Protein AF-A0A0F4I743-F1 (afdb_monomer_lite)

InterPro domains:
  IPR001227 Acyl transferase domain superfamily [G3DSA:3.40.366.10] (1-78)
  IPR014043 Acyl transferase domain [PF00698] (4-76)
  IPR016035 Acyl transferase/acyl hydrolase/lysophospholipase [SSF52151] (12-78)
  IPR050091 Polyketide and Nonribosomal Peptide Biosynthesis Enzymes [PTHR43775] (2-78)

Structure (mmCIF, N/CA/C/O backbone):
data_AF-A0A0F4I743-F1
#
_entry.id   AF-A0A0F4I743-F1
#
loop_
_atom_site.group_PDB
_atom_site.id
_atom_site.type_symbol
_atom_site.label_atom_id
_atom_site.label_alt_id
_atom_site.label_comp_id
_atom_site.label_asym_id
_atom_site.label_entity_id
_atom_site.label_seq_id
_atom_site.pdbx_PDB_ins_code
_atom_site.Cartn_x
_atom_site.Cartn_y
_atom_site.Cartn_z
_atom_site.occupancy
_atom_site.B_iso_or_equiv
_atom_site.auth_seq_id
_atom_site.auth_comp_id
_atom_site.auth_asym_id
_atom_site.auth_atom_id
_atom_site.pdbx_PDB_model_num
ATOM 1 N N . GLY A 1 1 ? 4.306 11.159 2.812 1.00 91.19 1 GLY A N 1
ATOM 2 C CA . GLY A 1 1 ? 2.856 11.105 3.102 1.00 91.19 1 GLY A CA 1
ATOM 3 C C . GLY A 1 1 ? 2.437 9.666 3.342 1.00 91.19 1 GLY A C 1
ATOM 4 O O . GLY A 1 1 ? 3.271 8.786 3.148 1.00 91.19 1 GLY A O 1
ATOM 5 N N . ALA A 1 2 ? 1.193 9.431 3.764 1.00 96.62 2 ALA A N 1
ATOM 6 C CA . ALA A 1 2 ? 0.604 8.096 3.912 1.00 96.62 2 ALA A CA 1
ATOM 7 C C . ALA A 1 2 ? -0.508 7.883 2.871 1.00 96.62 2 ALA A C 1
ATOM 9 O O . ALA A 1 2 ? -1.172 8.840 2.476 1.00 96.62 2 ALA A O 1
ATOM 10 N N . ALA A 1 3 ? -0.695 6.639 2.443 1.00 98.12 3 ALA A N 1
ATOM 11 C CA . ALA A 1 3 ? -1.701 6.191 1.488 1.00 98.12 3 ALA A CA 1
ATOM 12 C C . ALA A 1 3 ? -2.377 4.906 1.994 1.00 98.12 3 ALA A C 1
ATOM 14 O O . ALA A 1 3 ? -1.829 4.195 2.843 1.00 98.12 3 ALA A O 1
ATOM 15 N N . ILE A 1 4 ? -3.559 4.598 1.456 1.00 98.00 4 ILE A N 1
ATOM 16 C CA . ILE A 1 4 ? -4.183 3.282 1.625 1.00 98.00 4 ILE A CA 1
ATOM 17 C C . ILE A 1 4 ? -3.509 2.331 0.638 1.00 98.00 4 ILE A C 1
ATOM 19 O O . ILE A 1 4 ? -3.598 2.528 -0.570 1.00 98.00 4 ILE A O 1
ATOM 23 N N . ALA A 1 5 ? -2.842 1.308 1.162 1.00 98.38 5 ALA A N 1
ATOM 24 C CA . ALA A 1 5 ? -2.198 0.277 0.359 1.00 98.38 5 ALA A CA 1
ATOM 25 C C . ALA A 1 5 ? -3.166 -0.830 -0.059 1.00 98.38 5 ALA A C 1
ATOM 27 O O . ALA A 1 5 ? -3.032 -1.388 -1.142 1.00 98.38 5 ALA A O 1
ATOM 28 N N . ALA A 1 6 ? -4.112 -1.170 0.818 1.00 98.44 6 ALA A N 1
ATOM 29 C CA . ALA A 1 6 ? -5.099 -2.210 0.567 1.00 98.44 6 ALA A CA 1
ATOM 30 C C . ALA A 1 6 ? -6.351 -1.999 1.419 1.00 98.44 6 ALA A C 1
ATOM 32 O O . ALA A 1 6 ? -6.259 -1.591 2.581 1.00 98.44 6 ALA A O 1
ATOM 33 N N . VAL A 1 7 ? -7.500 -2.363 0.852 1.00 97.94 7 VAL A N 1
ATOM 34 C CA . VAL A 1 7 ? -8.771 -2.554 1.556 1.00 97.94 7 VAL A CA 1
ATOM 35 C C . VAL A 1 7 ? -9.065 -4.053 1.523 1.00 97.94 7 VAL A C 1
ATOM 37 O O . VAL A 1 7 ? -9.532 -4.580 0.522 1.00 97.94 7 VAL A O 1
ATOM 40 N N . ASN A 1 8 ? -8.745 -4.756 2.609 1.00 97.56 8 ASN A N 1
ATOM 41 C CA . ASN A 1 8 ? -8.926 -6.210 2.715 1.00 97.56 8 ASN A CA 1
ATOM 42 C C . ASN A 1 8 ? -10.333 -6.592 3.202 1.00 97.56 8 ASN A C 1
ATOM 44 O O . ASN A 1 8 ? -10.699 -7.765 3.198 1.00 97.56 8 ASN A O 1
ATOM 48 N N . GLY A 1 9 ? -11.106 -5.612 3.663 1.00 96.94 9 GLY A N 1
ATOM 49 C CA . GLY A 1 9 ? -12.471 -5.780 4.133 1.00 96.94 9 GLY A CA 1
ATOM 50 C C . GLY A 1 9 ? -13.022 -4.480 4.721 1.00 96.94 9 GLY A C 1
ATOM 51 O O . GLY A 1 9 ? -12.280 -3.502 4.847 1.00 96.94 9 GLY A O 1
ATOM 52 N N . PRO A 1 10 ? -14.302 -4.467 5.126 1.00 96.56 10 PRO A N 1
ATOM 53 C CA . PRO A 1 10 ? -14.972 -3.266 5.635 1.00 96.56 10 PRO A CA 1
ATOM 54 C C . PRO A 1 10 ? -14.321 -2.691 6.903 1.00 96.56 10 PRO A C 1
ATOM 56 O O . PRO A 1 10 ? -14.386 -1.489 7.131 1.00 96.56 10 PRO A O 1
ATOM 59 N N . GLU A 1 11 ? -13.655 -3.533 7.698 1.00 95.88 11 GLU A N 1
ATOM 60 C CA . GLU A 1 11 ? -12.971 -3.147 8.943 1.00 95.88 11 GLU A CA 1
ATOM 61 C C . GLU A 1 11 ? -11.461 -3.459 8.910 1.00 95.88 11 GLU A C 1
ATOM 63 O O . GLU A 1 11 ? -10.791 -3.468 9.943 1.00 95.88 11 GLU A O 1
ATOM 68 N N . ALA A 1 12 ? -10.904 -3.749 7.728 1.00 97.19 12 ALA A N 1
ATOM 69 C CA . ALA A 1 12 ? -9.520 -4.193 7.575 1.00 97.19 12 ALA A CA 1
ATOM 70 C C . ALA A 1 12 ? -8.823 -3.466 6.418 1.00 97.19 12 ALA A C 1
ATOM 72 O O . ALA A 1 12 ? -8.967 -3.827 5.251 1.00 97.19 12 ALA A O 1
ATOM 73 N N . VAL A 1 13 ? -8.014 -2.464 6.759 1.00 98.00 13 VAL A N 1
ATOM 74 C CA . VAL A 1 13 ? -7.251 -1.626 5.820 1.00 98.00 13 VAL A CA 1
ATOM 75 C C . VAL A 1 13 ? -5.767 -1.617 6.168 1.00 98.00 13 VAL A C 1
ATOM 77 O O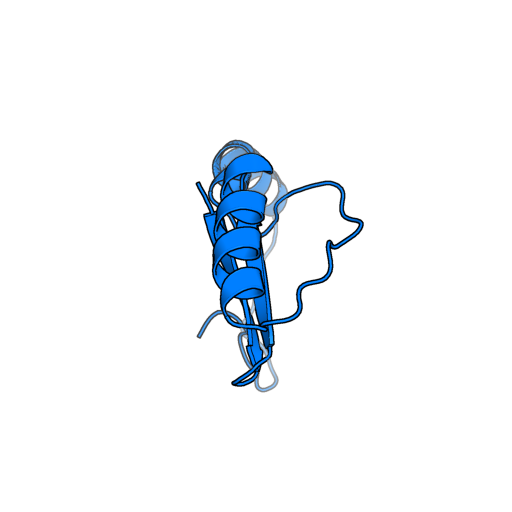 . VAL A 1 13 ? -5.387 -1.721 7.335 1.00 98.00 13 VAL A O 1
ATOM 80 N N . VAL A 1 14 ? -4.922 -1.476 5.147 1.00 98.44 14 VAL A N 1
ATOM 81 C CA . VAL A 1 14 ? -3.467 -1.339 5.293 1.00 98.44 14 VAL A CA 1
ATOM 82 C C . VAL A 1 14 ? -3.058 0.071 4.888 1.00 98.44 14 VAL A C 1
ATOM 84 O O . VAL A 1 14 ? -3.405 0.533 3.803 1.00 98.44 14 VAL A O 1
ATOM 87 N N . LEU A 1 15 ? -2.291 0.737 5.749 1.00 98.44 15 LEU A N 1
ATOM 88 C CA . LEU A 1 15 ? -1.669 2.030 5.465 1.00 98.44 15 LEU A CA 1
ATOM 89 C C . LEU A 1 15 ? -0.206 1.839 5.069 1.00 98.44 15 LEU A C 1
ATOM 91 O O . LEU A 1 15 ? 0.480 0.971 5.610 1.00 98.44 15 LEU A O 1
ATOM 95 N N . SER A 1 16 ? 0.275 2.674 4.154 1.00 98.69 16 SER A N 1
ATOM 96 C CA . SER A 1 16 ? 1.651 2.629 3.661 1.00 98.69 16 SER A CA 1
ATOM 97 C C . SER A 1 16 ? 2.160 4.024 3.323 1.00 98.69 16 SER A C 1
ATOM 99 O O . SER A 1 16 ? 1.408 4.880 2.864 1.00 98.69 16 SER A O 1
ATOM 101 N N . GLY A 1 17 ? 3.439 4.280 3.570 1.00 98.50 17 GLY A N 1
ATOM 102 C CA . GLY A 1 17 ? 4.061 5.575 3.330 1.00 98.50 17 GLY A CA 1
ATOM 103 C C . GLY A 1 17 ? 5.319 5.764 4.163 1.00 98.50 17 GLY A C 1
ATOM 104 O O . GLY A 1 17 ? 5.939 4.794 4.599 1.00 98.50 17 GLY A O 1
ATOM 105 N N . THR A 1 18 ? 5.694 7.021 4.400 1.00 98.19 18 THR A N 1
ATOM 106 C CA . THR A 1 18 ? 6.803 7.317 5.317 1.00 98.19 18 THR A CA 1
ATOM 107 C C . THR A 1 18 ? 6.428 6.897 6.735 1.00 98.19 18 THR A C 1
ATOM 109 O O . THR A 1 18 ? 5.254 6.963 7.116 1.00 98.19 18 THR A O 1
ATOM 112 N N . ARG A 1 19 ? 7.425 6.473 7.520 1.00 96.38 19 ARG A N 1
ATOM 113 C CA . ARG A 1 19 ? 7.213 5.994 8.890 1.00 96.38 19 ARG A CA 1
ATOM 114 C C . ARG A 1 19 ? 6.440 7.018 9.713 1.00 96.38 19 ARG A C 1
ATOM 116 O O . ARG A 1 19 ? 5.421 6.681 10.302 1.00 96.38 19 ARG A O 1
ATOM 123 N N . GLU A 1 20 ? 6.875 8.268 9.659 1.00 98.06 20 GLU A N 1
ATOM 124 C CA . GLU A 1 20 ? 6.325 9.372 10.442 1.00 98.06 20 GLU A CA 1
ATOM 125 C C . GLU A 1 20 ? 4.860 9.640 10.075 1.00 98.06 20 GLU A C 1
ATOM 127 O O . GLU A 1 20 ? 4.026 9.889 10.942 1.00 98.06 20 GLU A O 1
ATOM 132 N N . ALA A 1 21 ? 4.519 9.550 8.784 1.00 98.31 21 ALA A N 1
ATOM 133 C CA . ALA A 1 21 ? 3.155 9.780 8.324 1.00 98.31 21 ALA A CA 1
ATOM 134 C C . ALA A 1 21 ? 2.217 8.639 8.746 1.00 98.31 21 ALA A C 1
ATOM 136 O O . ALA A 1 21 ? 1.102 8.899 9.195 1.00 98.31 21 ALA A O 1
ATOM 137 N N . VAL A 1 22 ? 2.662 7.384 8.623 1.00 98.38 22 VAL A N 1
ATOM 138 C CA . VAL A 1 22 ? 1.873 6.217 9.047 1.00 98.38 22 VAL A CA 1
ATOM 139 C C . VAL A 1 22 ? 1.698 6.208 10.565 1.00 98.38 22 VAL A C 1
ATOM 141 O O . VAL A 1 22 ? 0.578 6.027 11.040 1.00 98.38 22 VAL A O 1
ATOM 144 N N . GLU A 1 23 ? 2.764 6.453 11.329 1.00 97.62 23 GLU A N 1
ATOM 145 C CA . GLU A 1 23 ? 2.712 6.542 12.793 1.00 97.62 23 GLU A CA 1
ATOM 146 C C . GLU A 1 23 ? 1.779 7.666 13.259 1.0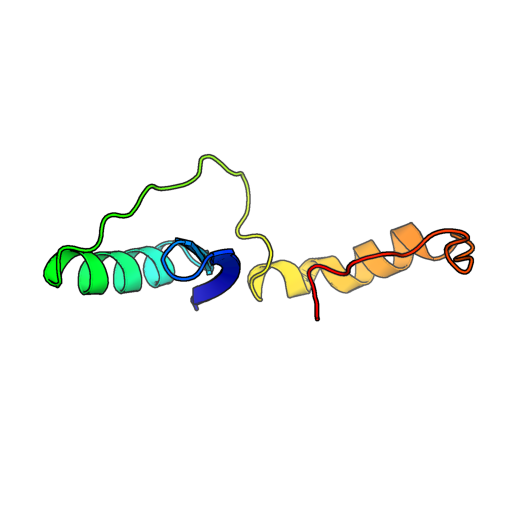0 97.62 23 GLU A C 1
ATOM 148 O O . GLU A 1 23 ? 0.993 7.454 14.183 1.00 97.62 23 GLU A O 1
ATOM 153 N N . GLY A 1 24 ? 1.781 8.817 12.576 1.00 98.19 24 GLY A N 1
ATOM 154 C CA . GLY A 1 24 ? 0.842 9.907 12.845 1.00 98.19 24 GLY A CA 1
ATOM 155 C C . GLY A 1 24 ? -0.623 9.491 12.681 1.00 98.19 24 GLY A C 1
ATOM 156 O O . GLY A 1 24 ? -1.439 9.737 13.570 1.00 98.19 24 GLY A O 1
ATOM 157 N N . VAL A 1 25 ? -0.967 8.804 11.586 1.00 98.00 25 VAL A N 1
ATOM 158 C CA . VAL A 1 25 ? -2.337 8.300 11.372 1.00 98.00 25 VAL A CA 1
ATOM 159 C C . VAL A 1 25 ? -2.700 7.224 12.400 1.00 98.00 25 VAL A C 1
ATOM 161 O O . VAL A 1 25 ? -3.792 7.253 12.968 1.00 98.00 25 VAL A O 1
ATOM 164 N N . VAL A 1 26 ? -1.784 6.295 12.686 1.00 97.69 26 VAL A N 1
ATOM 165 C CA . VAL A 1 26 ? -2.000 5.230 13.677 1.00 97.69 26 VAL A CA 1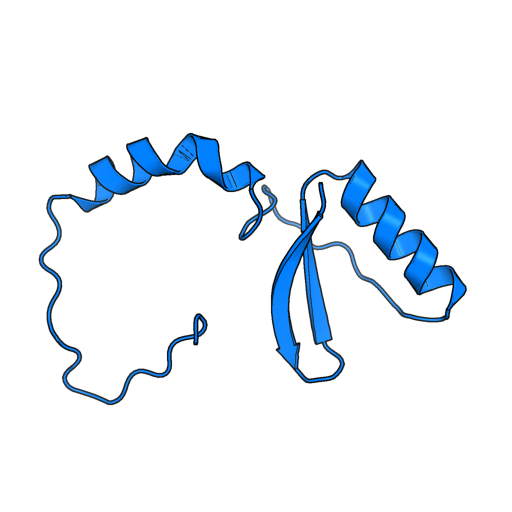
ATOM 166 C C . VAL A 1 26 ? -2.230 5.806 15.073 1.00 97.69 26 VAL A C 1
ATOM 168 O O . VAL A 1 26 ? -3.107 5.318 15.780 1.00 97.69 26 VAL A O 1
ATOM 171 N N . ALA A 1 27 ? -1.509 6.858 15.466 1.00 98.00 27 ALA A N 1
ATOM 172 C CA . ALA A 1 27 ? -1.709 7.517 16.755 1.00 98.00 27 ALA A CA 1
ATOM 173 C C . ALA A 1 27 ? -3.114 8.137 16.877 1.00 98.00 27 ALA A C 1
ATOM 175 O O . ALA A 1 27 ? -3.775 7.970 17.903 1.00 98.00 27 ALA A O 1
ATOM 176 N N . LEU A 1 28 ? -3.604 8.791 15.817 1.00 98.00 28 LEU A N 1
ATOM 177 C CA . LEU A 1 28 ? -4.961 9.352 15.777 1.00 98.00 28 LEU A CA 1
ATOM 178 C C . LEU A 1 28 ? -6.044 8.269 15.875 1.00 98.00 28 LEU A C 1
ATOM 180 O O . LEU A 1 28 ? -7.046 8.454 16.564 1.00 98.00 28 LEU A O 1
ATOM 184 N N . LEU A 1 29 ? -5.839 7.136 15.204 1.00 97.19 29 LEU A N 1
ATOM 185 C CA . LEU A 1 29 ? -6.751 5.992 15.238 1.00 97.19 29 LEU A CA 1
ATOM 186 C C . LEU A 1 29 ? -6.718 5.271 16.595 1.00 97.19 29 LEU A C 1
ATOM 188 O O . LEU A 1 29 ? -7.763 4.883 17.120 1.00 97.19 29 LEU A O 1
ATOM 192 N N . ALA A 1 30 ? -5.541 5.156 17.211 1.00 97.81 30 ALA A N 1
ATOM 193 C CA . ALA A 1 30 ? -5.385 4.577 18.541 1.00 97.81 30 ALA A CA 1
ATOM 194 C C . ALA A 1 30 ? -6.128 5.395 19.610 1.00 97.81 30 ALA A C 1
ATOM 196 O O . ALA A 1 30 ? -6.764 4.811 20.487 1.00 97.81 30 ALA A O 1
ATOM 197 N N . ALA A 1 31 ? -6.132 6.731 19.500 1.00 98.25 31 ALA A N 1
ATOM 198 C CA . ALA A 1 31 ? -6.926 7.607 20.368 1.00 98.25 31 ALA A CA 1
ATOM 199 C C . ALA A 1 31 ? -8.448 7.368 20.250 1.00 98.25 31 ALA A C 1
ATOM 201 O O . ALA A 1 31 ? -9.200 7.725 21.153 1.00 98.25 31 ALA A O 1
ATOM 202 N N . GLN A 1 32 ? -8.896 6.727 19.166 1.00 97.50 32 GLN A N 1
ATOM 203 C CA . GLN A 1 32 ? -10.287 6.328 18.921 1.00 97.50 32 GLN A CA 1
ATOM 204 C C . GLN A 1 32 ? -10.537 4.837 19.219 1.00 97.50 32 GLN A C 1
ATOM 206 O O . GLN A 1 32 ? -11.604 4.312 18.914 1.00 97.50 32 GLN A O 1
ATOM 211 N N . GLY A 1 33 ? -9.562 4.131 19.805 1.00 97.56 33 GLY A N 1
ATOM 212 C CA . GLY A 1 33 ? -9.679 2.714 20.163 1.00 97.56 33 GLY A CA 1
ATOM 213 C C . GLY A 1 33 ? -9.450 1.732 19.008 1.00 97.56 33 GLY A C 1
ATOM 214 O O . GLY A 1 33 ? -9.645 0.527 19.185 1.00 97.56 33 GLY A O 1
ATOM 215 N N . VAL A 1 34 ? -9.012 2.205 17.838 1.00 97.94 34 VAL A N 1
ATOM 216 C CA . VAL A 1 34 ? -8.710 1.344 16.688 1.00 97.94 34 VAL A CA 1
ATOM 217 C C . VAL A 1 34 ? -7.351 0.673 16.885 1.00 97.94 34 VAL A C 1
ATOM 219 O O . VAL A 1 34 ? -6.345 1.317 17.188 1.00 97.94 34 VAL A O 1
ATOM 222 N N . LYS A 1 35 ? -7.307 -0.646 16.693 1.00 96.81 35 LYS A N 1
ATOM 223 C CA . LYS A 1 35 ? -6.075 -1.434 16.811 1.00 96.81 35 LYS A CA 1
ATOM 224 C C . LYS A 1 35 ? -5.278 -1.373 15.511 1.00 96.81 35 LYS A C 1
ATOM 226 O O . LYS A 1 35 ? -5.832 -1.549 14.433 1.00 96.81 35 LYS A O 1
ATOM 231 N N . ALA A 1 36 ? -3.962 -1.226 15.628 1.00 97.56 36 AL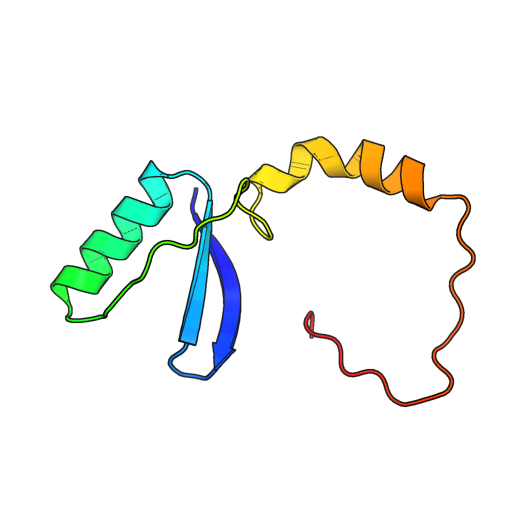A A N 1
ATOM 232 C CA . ALA A 1 36 ? -3.038 -1.300 14.503 1.00 97.56 36 ALA A CA 1
ATOM 233 C C . ALA A 1 36 ? -1.887 -2.265 14.810 1.00 97.56 36 ALA A C 1
ATOM 235 O O . ALA A 1 36 ? -1.477 -2.431 15.960 1.00 97.56 36 ALA A O 1
ATOM 236 N N . LYS A 1 37 ? -1.346 -2.893 13.764 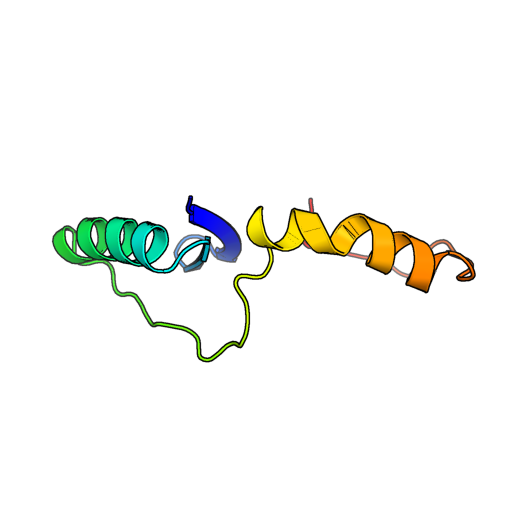1.00 97.38 37 LYS A N 1
ATOM 237 C CA . LYS A 1 37 ? -0.164 -3.756 13.839 1.00 97.38 37 LYS A CA 1
ATOM 238 C C . LYS A 1 37 ? 0.808 -3.366 12.733 1.00 97.38 37 LYS A C 1
ATOM 240 O O . LYS A 1 37 ? 0.452 -3.416 11.560 1.00 97.38 37 LYS A O 1
ATOM 245 N N . ALA A 1 38 ? 2.042 -3.034 13.106 1.00 97.19 38 ALA A N 1
ATOM 246 C CA . ALA A 1 38 ? 3.104 -2.788 12.138 1.00 97.19 38 ALA A CA 1
ATOM 247 C C . ALA A 1 38 ? 3.456 -4.077 11.375 1.00 97.19 38 ALA A C 1
ATOM 249 O O . ALA A 1 38 ? 3.618 -5.148 11.973 1.00 97.19 38 ALA A O 1
ATOM 250 N N . LEU A 1 39 ? 3.590 -3.970 10.053 1.00 97.75 39 LEU A N 1
ATOM 251 C CA . LEU A 1 39 ? 4.006 -5.077 9.198 1.00 97.75 39 LEU A CA 1
ATOM 252 C C . LEU A 1 39 ? 5.535 -5.135 9.114 1.00 97.75 39 LEU A C 1
ATOM 254 O O . LEU A 1 39 ? 6.201 -4.114 8.960 1.00 97.75 39 LEU A O 1
ATOM 258 N N . ARG A 1 40 ? 6.100 -6.345 9.202 1.00 97.50 40 ARG A N 1
ATOM 259 C CA . ARG A 1 40 ? 7.539 -6.582 9.010 1.00 97.50 40 ARG A CA 1
ATOM 260 C C . ARG A 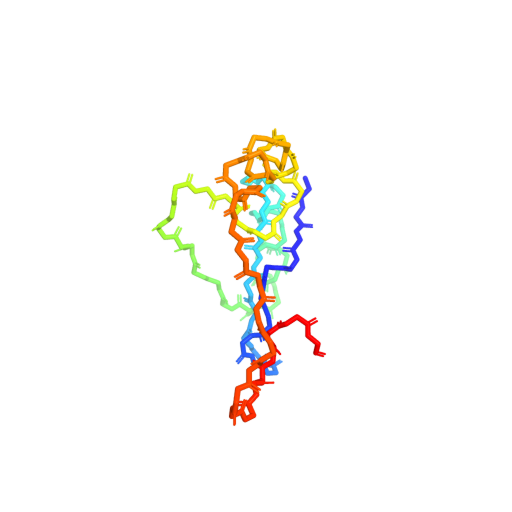1 40 ? 7.830 -6.725 7.521 1.00 97.50 40 ARG A C 1
ATOM 262 O O . ARG A 1 40 ? 7.864 -7.835 7.000 1.00 97.50 40 ARG A O 1
ATOM 269 N N . VAL A 1 41 ? 7.996 -5.595 6.853 1.00 97.12 41 VAL A N 1
ATOM 270 C CA . VAL A 1 41 ? 8.283 -5.505 5.418 1.00 97.12 41 VAL A CA 1
ATOM 271 C C . VAL A 1 41 ? 9.453 -4.560 5.181 1.00 97.12 41 VAL A C 1
ATOM 273 O O . VAL A 1 41 ? 9.777 -3.739 6.038 1.00 97.12 41 VAL A O 1
ATOM 276 N N . SER A 1 42 ? 10.106 -4.693 4.029 1.00 96.00 42 SER A N 1
ATOM 277 C CA . SER A 1 42 ? 11.272 -3.879 3.680 1.00 96.00 42 SER A CA 1
ATOM 278 C C . SER A 1 42 ? 10.907 -2.489 3.154 1.00 96.00 42 SER A C 1
ATOM 280 O O . SER A 1 42 ? 11.685 -1.561 3.339 1.00 96.00 42 SER A O 1
ATOM 282 N N . HIS A 1 43 ? 9.739 -2.338 2.521 1.00 96.88 43 HIS A N 1
ATOM 283 C CA . HIS A 1 43 ? 9.333 -1.105 1.844 1.00 96.88 43 HIS A CA 1
ATOM 284 C C . HIS A 1 43 ? 7.852 -0.788 2.061 1.00 96.88 43 HIS A C 1
ATOM 286 O O . HIS A 1 43 ? 7.037 -1.656 2.381 1.00 96.88 43 HIS A O 1
ATOM 292 N N . ALA A 1 44 ? 7.510 0.474 1.821 1.00 97.69 44 ALA A N 1
ATOM 293 C CA . ALA A 1 44 ? 6.151 0.991 1.804 1.00 97.69 44 ALA A CA 1
ATOM 294 C C . ALA A 1 44 ? 5.474 0.749 0.438 1.00 97.69 44 ALA A C 1
ATOM 296 O O . ALA A 1 44 ? 5.239 1.684 -0.331 1.00 97.69 44 ALA A O 1
ATOM 297 N N . PHE A 1 45 ? 5.155 -0.512 0.130 1.00 98.19 45 PHE A N 1
ATOM 298 C CA . PHE A 1 45 ? 4.457 -0.887 -1.108 1.00 98.19 45 PHE A CA 1
ATOM 299 C C . PHE A 1 45 ? 3.086 -0.202 -1.235 1.00 98.19 45 PHE A C 1
ATOM 301 O O . PHE A 1 45 ? 2.475 0.150 -0.225 1.00 98.19 45 PHE A O 1
ATOM 308 N N . HIS A 1 46 ? 2.605 -0.020 -2.471 1.00 97.94 46 HIS A N 1
ATOM 309 C CA . HIS A 1 46 ? 1.345 0.678 -2.785 1.00 97.94 46 HIS A CA 1
ATOM 310 C C . HIS A 1 46 ? 1.261 2.108 -2.214 1.00 97.94 46 HIS A C 1
ATOM 312 O O . HIS A 1 46 ? 0.189 2.593 -1.862 1.00 97.94 46 HIS A O 1
ATOM 318 N N . SER A 1 47 ? 2.403 2.787 -2.100 1.00 98.25 47 SER A N 1
ATOM 319 C CA . SER A 1 47 ? 2.479 4.207 -1.753 1.00 98.25 47 SER A CA 1
ATOM 320 C C . SER A 1 47 ? 3.281 4.963 -2.817 1.00 98.25 47 SER A C 1
ATOM 322 O O . SER A 1 47 ? 4.047 4.324 -3.541 1.00 98.25 47 SER A O 1
ATOM 324 N N . PRO A 1 48 ? 3.197 6.306 -2.870 1.00 97.69 48 PRO A N 1
ATOM 325 C CA . PRO A 1 48 ? 4.025 7.117 -3.772 1.00 97.69 48 PRO A CA 1
ATOM 326 C C . PRO A 1 48 ? 5.539 6.939 -3.576 1.00 97.69 48 PRO A C 1
ATOM 328 O O . PRO A 1 48 ? 6.334 7.355 -4.408 1.00 97.69 48 PRO A O 1
ATOM 331 N N . LEU A 1 49 ? 5.980 6.295 -2.487 1.00 98.00 49 LEU A N 1
ATOM 332 C CA . LEU A 1 49 ? 7.389 5.919 -2.329 1.00 98.00 49 LEU A CA 1
ATOM 333 C C . LEU A 1 49 ? 7.837 4.840 -3.329 1.00 98.00 49 LEU A C 1
ATOM 335 O O . LEU A 1 49 ? 9.033 4.584 -3.433 1.00 98.00 49 LEU A O 1
ATOM 339 N N . MET A 1 50 ? 6.903 4.224 -4.059 1.00 98.00 50 MET A N 1
ATOM 340 C CA . MET A 1 50 ? 7.194 3.328 -5.177 1.00 98.00 50 MET A CA 1
ATOM 341 C C . MET A 1 50 ? 7.405 4.072 -6.502 1.00 98.00 50 MET A C 1
ATOM 343 O O . MET A 1 50 ? 7.890 3.458 -7.445 1.00 98.00 50 MET A O 1
ATOM 347 N N . ASP A 1 51 ? 7.095 5.368 -6.595 1.00 97.94 51 ASP A N 1
ATOM 348 C CA . ASP A 1 51 ? 7.218 6.127 -7.848 1.00 97.94 51 ASP A CA 1
ATOM 349 C C . ASP A 1 51 ? 8.637 6.091 -8.454 1.00 97.94 51 ASP A C 1
ATOM 351 O O . ASP A 1 51 ? 8.747 5.898 -9.667 1.00 97.94 51 ASP A O 1
ATOM 355 N N . PRO A 1 52 ? 9.733 6.195 -7.667 1.00 98.12 52 PRO A N 1
ATOM 356 C CA . PRO A 1 52 ? 11.082 6.229 -8.228 1.00 98.12 52 PRO A CA 1
ATOM 357 C C . PRO A 1 52 ? 11.514 4.967 -8.976 1.00 98.12 52 PRO A C 1
ATOM 359 O O . PRO A 1 52 ? 12.420 5.073 -9.784 1.00 98.12 52 PRO A O 1
ATOM 362 N N . MET A 1 53 ? 10.913 3.797 -8.708 1.00 97.19 53 MET A N 1
ATOM 363 C CA . MET A 1 53 ? 11.291 2.538 -9.376 1.00 97.19 53 MET A CA 1
ATOM 364 C C . MET A 1 53 ? 10.446 2.215 -10.613 1.00 97.19 53 MET A C 1
ATOM 366 O O . MET A 1 53 ? 10.668 1.187 -11.258 1.00 97.19 53 MET A O 1
ATOM 370 N N . LEU A 1 54 ? 9.440 3.041 -10.930 1.00 98.06 54 LEU A N 1
ATOM 371 C CA . LEU A 1 54 ? 8.453 2.703 -11.958 1.00 98.06 54 LEU A CA 1
ATOM 372 C C . LEU A 1 54 ? 9.058 2.628 -13.364 1.00 98.06 54 LEU A C 1
ATOM 374 O O . LEU A 1 54 ? 8.601 1.811 -14.166 1.00 98.06 54 LEU A O 1
ATOM 378 N N . GLU A 1 55 ? 10.068 3.441 -13.672 1.00 98.38 55 GLU A N 1
ATOM 379 C CA . GLU A 1 55 ? 10.689 3.452 -15.001 1.00 98.38 55 GLU A CA 1
ATOM 380 C C . GLU A 1 55 ? 11.582 2.224 -15.219 1.00 98.38 55 GLU A C 1
ATOM 382 O O . GLU A 1 55 ? 11.487 1.538 -16.244 1.00 98.38 55 GLU A O 1
ATOM 387 N N . GLU A 1 56 ? 12.390 1.868 -14.222 1.00 98.44 56 GLU A N 1
ATOM 388 C CA . GLU A 1 56 ? 13.197 0.651 -14.252 1.00 98.44 56 GLU A CA 1
ATOM 389 C C . GLU A 1 56 ? 12.306 -0.591 -14.293 1.00 98.44 56 GLU A C 1
ATOM 391 O O . GLU A 1 56 ? 12.579 -1.526 -15.049 1.00 98.44 56 GLU A O 1
ATOM 396 N N . PHE A 1 57 ? 11.208 -0.595 -13.532 1.00 98.12 57 PHE A N 1
ATOM 397 C CA . PHE A 1 57 ? 10.254 -1.699 -13.552 1.00 98.12 57 PHE A CA 1
ATOM 398 C C . PHE A 1 57 ? 9.573 -1.840 -14.916 1.00 98.12 57 PHE A C 1
ATOM 400 O O . PHE A 1 57 ? 9.491 -2.952 -15.441 1.00 98.12 57 PHE A O 1
ATOM 407 N N . ARG A 1 58 ? 9.150 -0.727 -15.533 1.00 97.94 58 ARG A N 1
ATOM 408 C CA . ARG A 1 58 ? 8.598 -0.712 -16.898 1.00 97.94 58 ARG A CA 1
ATOM 409 C C . ARG A 1 58 ? 9.584 -1.303 -17.901 1.00 97.94 58 ARG A C 1
ATOM 411 O O . ARG A 1 58 ? 9.193 -2.130 -18.724 1.00 97.94 58 ARG A O 1
ATOM 418 N N . THR A 1 59 ? 10.849 -0.905 -17.817 1.00 98.38 59 THR A N 1
ATOM 419 C CA . THR A 1 59 ? 11.912 -1.427 -18.683 1.00 98.38 59 THR A CA 1
ATOM 420 C C . THR A 1 59 ? 12.089 -2.932 -18.485 1.00 98.38 59 THR A C 1
ATOM 422 O O . THR A 1 59 ? 12.124 -3.680 -19.464 1.00 98.38 59 THR A O 1
ATOM 425 N N . ALA A 1 60 ? 12.127 -3.393 -17.233 1.00 98.25 60 ALA A N 1
ATOM 426 C CA . ALA A 1 60 ? 12.334 -4.798 -16.889 1.00 98.25 60 ALA A CA 1
ATOM 427 C C . ALA A 1 60 ? 11.246 -5.735 -17.443 1.00 98.25 60 ALA A C 1
ATOM 429 O O . ALA A 1 60 ? 11.543 -6.882 -17.770 1.00 98.25 60 ALA A O 1
ATOM 430 N N . ILE A 1 61 ? 10.005 -5.257 -17.574 1.00 97.81 61 ILE A N 1
ATOM 431 C CA . ILE A 1 61 ? 8.877 -6.058 -18.084 1.00 97.81 61 ILE A CA 1
ATOM 432 C C . ILE A 1 61 ? 8.568 -5.823 -19.570 1.00 97.81 61 ILE A C 1
ATOM 434 O O . ILE A 1 61 ? 7.630 -6.416 -20.096 1.00 97.81 61 ILE A O 1
ATOM 438 N N . SER A 1 62 ? 9.329 -4.966 -20.255 1.00 97.62 62 SER A N 1
ATOM 439 C CA . SER A 1 62 ? 9.011 -4.500 -21.616 1.00 97.62 62 SER A CA 1
ATOM 440 C C . SER A 1 62 ? 8.995 -5.596 -22.689 1.00 97.62 62 SER A C 1
ATOM 442 O O . SER A 1 62 ? 8.339 -5.431 -23.713 1.00 97.62 62 SER A O 1
ATOM 444 N N . GLY A 1 63 ? 9.694 -6.709 -22.459 1.00 97.62 63 GLY A N 1
ATOM 445 C CA . GLY A 1 63 ? 9.746 -7.854 -23.372 1.00 97.62 63 GLY A CA 1
ATOM 446 C C . GLY A 1 63 ? 8.679 -8.925 -23.127 1.00 97.62 63 GLY A C 1
ATOM 447 O O . GLY A 1 63 ? 8.782 -10.001 -23.708 1.00 97.62 63 GLY A O 1
ATOM 448 N N . LEU A 1 64 ? 7.716 -8.689 -22.230 1.00 97.88 64 LEU A N 1
ATOM 449 C CA . LEU A 1 64 ? 6.648 -9.647 -21.945 1.00 97.88 64 LEU A CA 1
ATOM 450 C C . LEU A 1 64 ? 5.455 -9.441 -22.884 1.00 97.88 64 LEU A C 1
ATOM 452 O O . LEU A 1 64 ? 4.938 -8.331 -23.010 1.00 97.88 64 LEU A O 1
ATOM 456 N N . ASP A 1 65 ? 4.965 -10.536 -23.463 1.00 97.50 65 ASP A N 1
ATOM 457 C CA . ASP A 1 65 ? 3.704 -10.555 -24.202 1.00 97.50 65 ASP A CA 1
ATOM 458 C C . ASP A 1 65 ? 2.525 -10.772 -23.240 1.00 97.50 65 ASP A C 1
ATOM 460 O O . ASP A 1 65 ? 2.444 -11.776 -22.526 1.00 97.50 65 ASP A O 1
ATOM 464 N N . PHE A 1 66 ? 1.586 -9.823 -23.217 1.00 95.31 66 PHE A N 1
ATOM 465 C CA . PHE A 1 66 ? 0.387 -9.893 -22.381 1.00 95.31 66 PHE A CA 1
ATOM 466 C C . PHE A 1 66 ? -0.797 -10.434 -23.185 1.00 95.31 66 PHE A C 1
ATOM 468 O O . PHE A 1 66 ? -1.220 -9.838 -24.175 1.00 95.31 66 PHE A O 1
ATOM 475 N N . HIS A 1 67 ? -1.371 -11.548 -22.731 1.00 96.94 67 HIS A N 1
ATOM 476 C CA . HIS A 1 67 ? -2.521 -12.188 -23.369 1.00 96.94 67 HIS A CA 1
ATOM 477 C C . HIS A 1 67 ? -3.795 -12.025 -22.543 1.00 96.94 67 HIS A C 1
ATOM 479 O O . HIS A 1 67 ? -3.761 -11.874 -21.321 1.00 96.94 67 HIS A O 1
ATOM 485 N N . GLN A 1 68 ? -4.939 -12.102 -23.220 1.00 96.25 68 GLN A N 1
ATOM 486 C CA . GLN A 1 68 ? -6.233 -12.098 -22.554 1.00 96.25 68 GLN A CA 1
ATOM 487 C C . GLN A 1 68 ? -6.369 -13.340 -21.653 1.00 96.25 68 GLN A C 1
ATOM 489 O O . GLN A 1 68 ? -6.052 -14.449 -22.095 1.00 96.25 68 GLN A O 1
ATOM 494 N N . PRO A 1 69 ? -6.858 -13.192 -20.409 1.00 96.94 69 PRO A N 1
ATOM 495 C CA . PRO A 1 69 ? -7.087 -14.340 -19.545 1.00 96.94 69 PRO A CA 1
ATOM 496 C C . PRO A 1 69 ? -8.187 -15.240 -20.132 1.00 96.94 69 PRO A C 1
ATOM 498 O O . PRO A 1 69 ? -9.254 -14.766 -20.517 1.00 96.94 69 PRO A O 1
ATOM 501 N N . ALA A 1 70 ? -7.934 -16.551 -20.186 1.00 97.75 70 ALA A N 1
ATOM 502 C CA . ALA A 1 70 ? -8.890 -17.551 -20.684 1.00 97.75 70 ALA A CA 1
ATOM 503 C C . ALA A 1 70 ? -9.966 -17.941 -19.650 1.00 97.75 70 ALA A C 1
ATOM 505 O O . ALA A 1 70 ? -10.926 -18.639 -19.970 1.00 97.75 70 ALA A O 1
ATOM 506 N N . ILE A 1 71 ? -9.794 -17.498 -18.404 1.00 97.62 71 ILE A N 1
ATOM 507 C CA . ILE A 1 71 ? -10.724 -17.686 -17.291 1.00 97.62 71 ILE A CA 1
ATOM 508 C C . ILE A 1 71 ? -11.034 -16.325 -16.656 1.00 97.62 71 ILE A C 1
ATOM 510 O O . ILE A 1 71 ? -10.230 -15.401 -16.799 1.00 97.62 71 ILE A O 1
ATOM 514 N N . PRO A 1 72 ? -12.163 -16.174 -15.940 1.00 97.56 72 PRO A N 1
ATOM 515 C CA . PRO A 1 72 ? -12.469 -14.932 -15.240 1.00 97.56 72 PRO A CA 1
ATOM 516 C C . PRO A 1 72 ? -11.341 -14.506 -14.292 1.00 97.56 72 PRO A C 1
ATOM 518 O O . PRO A 1 72 ? -10.850 -15.305 -13.495 1.00 97.56 72 PRO A O 1
ATOM 521 N N . PHE A 1 73 ? -10.962 -13.231 -14.369 1.00 96.62 73 PHE A N 1
ATOM 522 C CA . PHE A 1 73 ? -9.953 -12.611 -13.518 1.00 96.62 73 PHE A CA 1
ATOM 523 C C . PHE A 1 73 ? -10.603 -11.504 -12.689 1.00 96.62 73 PHE A C 1
ATOM 525 O O . PHE A 1 73 ? -11.142 -10.547 -13.243 1.00 96.62 73 PHE A O 1
ATOM 532 N N . VAL A 1 74 ? -10.554 -11.639 -11.363 1.00 97.25 74 VAL A N 1
ATOM 533 C CA . VAL A 1 74 ? -10.990 -10.590 -10.436 1.00 97.25 74 VAL A CA 1
ATOM 534 C C . VAL A 1 74 ? -9.771 -9.748 -10.085 1.00 97.25 74 VAL A C 1
ATOM 536 O O . VAL A 1 74 ? -8.835 -10.233 -9.450 1.00 97.25 74 VAL A O 1
ATOM 539 N N . SER A 1 75 ? -9.771 -8.496 -10.533 1.00 96.44 75 SER A N 1
ATOM 540 C CA . SER A 1 75 ? -8.685 -7.555 -10.271 1.00 96.44 75 SER A CA 1
ATOM 541 C C . SER A 1 75 ? -8.793 -6.986 -8.858 1.00 96.44 75 SER A C 1
ATOM 543 O O . SER A 1 75 ? -9.871 -6.590 -8.437 1.00 96.44 75 SER A O 1
ATOM 545 N N . ALA A 1 76 ? -7.668 -6.877 -8.149 1.00 95.44 76 ALA A N 1
ATOM 546 C CA . ALA A 1 76 ? -7.600 -6.176 -6.863 1.00 95.44 76 ALA A CA 1
ATOM 547 C C . ALA A 1 76 ? -7.474 -4.642 -7.013 1.00 95.44 76 ALA A C 1
ATOM 549 O O . ALA A 1 76 ? -7.334 -3.939 -6.015 1.00 95.44 76 ALA A O 1
ATOM 550 N N . LEU A 1 77 ? -7.469 -4.126 -8.251 1.00 96.31 77 LEU A N 1
ATOM 551 C CA . LEU A 1 77 ? -7.388 -2.691 -8.553 1.00 96.31 77 LEU A CA 1
ATOM 552 C C . LEU A 1 77 ? -8.767 -2.029 -8.726 1.00 96.31 77 LEU A C 1
ATOM 554 O O . LEU A 1 77 ? -8.868 -0.814 -8.581 1.00 96.31 77 LEU A O 1
ATOM 558 N N . THR A 1 78 ? -9.792 -2.807 -9.085 1.00 91.81 78 THR A N 1
ATOM 559 C CA . THR A 1 78 ? -11.144 -2.337 -9.446 1.00 91.81 78 THR A CA 1
ATOM 560 C C . THR A 1 78 ? -12.149 -2.680 -8.366 1.00 91.81 78 THR A C 1
ATOM 562 O O . THR A 1 78 ? -12.974 -1.805 -8.035 1.00 91.81 78 THR A O 1
#

Secondary structure (DSSP, 8-state):
-EEEEEEEETTEEEEEE-HHHHHHHHHHHHTTT--------SS-TTSGGGGGGHHHHHHHTTTPPP---SS----S--

Foldseek 3Di:
DKDWQADPDPLDTDIFDDPVVVVVVVVVVVVVVRDDDDDPDDHRPSDCVCVVCVVVVCVVCVPDDDDDDPDDDDDRVD

Organism: NCBI:txid68223

Radius of gyration: 16.44 Å; chains: 1; bounding box: 28×29×45 Å

pLDDT: mean 97.43, std 1.21, range [91.19, 98.69]

Sequence (78 aa):
GAAIAAVNGPEAVVLSGTREAVEGVVALLAAQGVKAKALRVSHAFHSPLMDPMLEEFRTAISGLDFHQPAIPFVSALT